Protein AF-A0A225W2D0-F1 (afdb_monomer_lite)

pLDDT: mean 87.36, std 12.8, range [36.62, 97.5]

Radius of gyration: 13.44 Å; chains: 1; bounding box: 44×28×28 Å

Sequence (106 aa):
MVGLSASALQAETLSAGDRIEYFSRAFVCGDKRGHRSAVVVCVDAADDLYPIRLDTEELLPQDNMMRKTTDKGGKPVDSTASKWRKLRTIDLVPGTFSAPSRSSIL

Foldseek 3Di:
DDDDDLVNADAAEDEAQWKKWFFAPVDDPPPPVRIDIWGFFWAQPVPQAARTATLQRGGAGQQTWMFTQADSVRHGDDPVNRDIDGNVSYHYDGDGDDDHRPPPPD

Structure (mmCIF, N/CA/C/O backbone):
data_AF-A0A225W2D0-F1
#
_entry.id   AF-A0A225W2D0-F1
#
loop_
_atom_site.group_PDB
_atom_site.id
_atom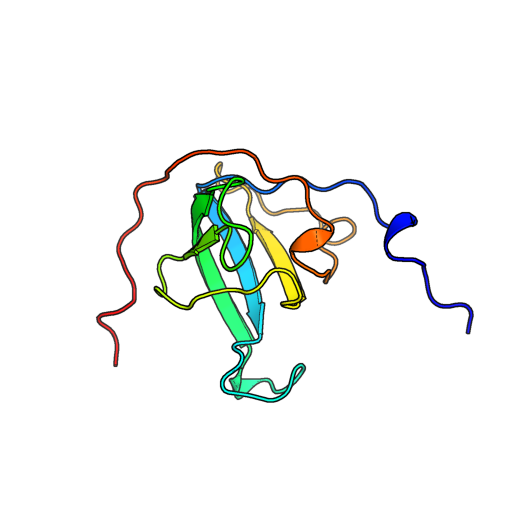_site.type_symbol
_atom_site.label_atom_id
_atom_site.label_alt_id
_atom_site.label_comp_id
_atom_site.label_asym_id
_atom_site.label_entity_id
_atom_site.label_seq_id
_atom_site.pdbx_PDB_ins_code
_atom_site.Cartn_x
_atom_site.Cartn_y
_atom_site.Cartn_z
_atom_site.occupancy
_atom_site.B_iso_or_equiv
_atom_site.auth_seq_id
_atom_site.auth_comp_id
_atom_site.auth_asym_id
_atom_site.auth_atom_id
_atom_site.pdbx_PDB_model_num
ATOM 1 N N . MET A 1 1 ? 27.319 -1.315 -9.679 1.00 44.59 1 MET A N 1
ATOM 2 C CA . MET A 1 1 ? 26.256 -0.619 -8.925 1.00 44.59 1 MET A CA 1
ATOM 3 C C . MET A 1 1 ? 25.633 -1.642 -7.988 1.00 44.59 1 MET A C 1
ATOM 5 O O . MET A 1 1 ? 24.971 -2.548 -8.471 1.00 44.59 1 MET A O 1
ATOM 9 N N . VAL A 1 2 ? 25.945 -1.599 -6.690 1.00 53.66 2 VAL A N 1
ATOM 10 C CA . VAL A 1 2 ? 25.350 -2.527 -5.712 1.00 53.66 2 VAL A CA 1
ATOM 11 C C . VAL A 1 2 ? 23.934 -2.029 -5.436 1.00 53.66 2 VAL A C 1
ATOM 13 O O . VAL A 1 2 ? 23.765 -0.925 -4.925 1.00 53.66 2 VAL A O 1
ATOM 16 N N . GLY A 1 3 ? 22.921 -2.786 -5.856 1.00 62.72 3 GLY A N 1
ATOM 17 C CA . GLY A 1 3 ? 21.530 -2.456 -5.557 1.00 62.72 3 GLY A CA 1
ATOM 18 C C . GLY A 1 3 ? 21.295 -2.517 -4.049 1.00 62.72 3 GLY A C 1
ATOM 19 O O . GLY A 1 3 ? 21.700 -3.480 -3.401 1.00 62.72 3 GLY A O 1
ATOM 20 N N . LEU A 1 4 ? 20.661 -1.489 -3.482 1.00 67.69 4 LEU A N 1
ATOM 21 C CA . LEU A 1 4 ? 20.184 -1.534 -2.101 1.00 67.69 4 LEU A CA 1
ATOM 22 C C . LEU A 1 4 ? 19.178 -2.683 -1.970 1.00 67.69 4 LEU A C 1
ATOM 24 O O . LEU A 1 4 ? 18.202 -2.743 -2.718 1.00 67.69 4 LEU A O 1
ATOM 28 N N . SER A 1 5 ? 19.417 -3.591 -1.023 1.00 72.56 5 SER A N 1
ATOM 29 C CA . SER A 1 5 ? 18.424 -4.603 -0.661 1.00 72.56 5 SER A CA 1
ATOM 30 C C . SER A 1 5 ? 17.163 -3.918 -0.136 1.00 72.56 5 SER A C 1
ATOM 32 O O . SER A 1 5 ? 17.251 -2.902 0.554 1.00 72.56 5 SER A O 1
ATOM 34 N N . ALA A 1 6 ? 15.990 -4.504 -0.385 1.00 65.88 6 ALA A N 1
ATOM 35 C CA . ALA A 1 6 ? 14.744 -4.036 0.222 1.00 65.88 6 ALA A CA 1
ATOM 36 C C . ALA A 1 6 ? 14.823 -4.017 1.762 1.00 65.88 6 ALA A C 1
ATOM 38 O O . ALA A 1 6 ? 14.242 -3.140 2.389 1.00 65.88 6 ALA A O 1
ATOM 39 N N . SER A 1 7 ? 15.602 -4.925 2.362 1.00 68.38 7 SER A N 1
ATOM 40 C CA . SER A 1 7 ? 15.865 -4.961 3.808 1.00 68.38 7 SER A CA 1
ATOM 41 C C . SER A 1 7 ? 16.789 -3.846 4.312 1.00 68.38 7 SER A C 1
ATOM 43 O O . SER A 1 7 ? 16.876 -3.632 5.514 1.00 68.38 7 SER A O 1
ATOM 45 N N . ALA A 1 8 ? 17.480 -3.135 3.417 1.00 75.06 8 ALA A N 1
ATOM 46 C CA . ALA A 1 8 ? 18.287 -1.965 3.760 1.00 75.06 8 ALA A CA 1
ATOM 47 C C . ALA A 1 8 ? 17.467 -0.660 3.742 1.00 75.06 8 ALA A C 1
ATOM 49 O O . ALA A 1 8 ? 18.004 0.412 4.029 1.00 75.06 8 ALA A O 1
ATOM 50 N N . LEU A 1 9 ? 16.180 -0.723 3.375 1.00 75.69 9 LEU A N 1
ATOM 51 C CA . LEU A 1 9 ? 15.261 0.401 3.519 1.00 75.69 9 LEU A CA 1
ATOM 52 C C . LEU A 1 9 ? 14.840 0.533 4.984 1.00 75.69 9 LEU A C 1
ATOM 54 O O . LEU A 1 9 ? 14.682 -0.462 5.687 1.00 75.69 9 LEU A O 1
ATOM 58 N N . GLN A 1 10 ? 14.628 1.770 5.432 1.00 82.19 10 GLN A N 1
ATOM 59 C CA . GLN A 1 10 ? 14.058 2.021 6.753 1.00 82.19 10 GLN A CA 1
ATOM 60 C C . GLN A 1 10 ? 12.686 1.345 6.867 1.00 82.19 10 GLN A C 1
ATOM 62 O O . GLN A 1 10 ? 11.938 1.271 5.883 1.00 82.19 10 GLN A O 1
ATOM 67 N N . ALA A 1 11 ? 12.372 0.837 8.059 1.00 85.00 11 ALA A N 1
ATOM 68 C CA . ALA A 1 11 ? 11.039 0.333 8.353 1.00 85.00 11 ALA A CA 1
ATOM 69 C C . ALA A 1 11 ? 10.020 1.459 8.142 1.00 85.00 11 ALA A C 1
ATOM 71 O O . ALA A 1 11 ? 10.272 2.615 8.483 1.00 85.00 11 ALA A O 1
ATOM 72 N N . GLU A 1 12 ? 8.893 1.120 7.534 1.00 89.94 12 GLU A N 1
ATOM 73 C CA . GLU A 1 12 ? 7.833 2.067 7.224 1.00 89.94 12 GLU A CA 1
ATOM 74 C C . GLU A 1 12 ? 6.500 1.416 7.542 1.00 89.94 12 GLU A C 1
ATOM 76 O O . GLU A 1 12 ? 6.320 0.221 7.314 1.00 89.94 12 GLU A O 1
ATOM 81 N N . THR A 1 13 ? 5.579 2.218 8.062 1.00 93.69 13 THR A N 1
ATOM 82 C CA . THR A 1 13 ? 4.255 1.768 8.470 1.00 93.69 13 THR A CA 1
ATOM 83 C C . THR A 1 13 ? 3.187 2.450 7.628 1.00 93.69 13 THR A C 1
ATOM 85 O O . THR A 1 13 ? 3.248 3.667 7.403 1.00 93.69 13 THR A O 1
ATOM 88 N N . LEU A 1 14 ? 2.185 1.677 7.211 1.00 95.25 14 LEU A N 1
ATOM 89 C CA . LEU A 1 14 ? 1.019 2.159 6.478 1.00 95.25 14 LEU A CA 1
ATOM 90 C C . LEU A 1 14 ? -0.252 1.942 7.295 1.00 95.25 14 LEU A C 1
ATOM 92 O O . LEU A 1 14 ? -0.496 0.867 7.838 1.00 95.25 14 LEU A O 1
ATOM 96 N N . SER A 1 15 ? -1.061 2.988 7.392 1.00 96.50 15 SER A N 1
ATOM 97 C CA . SER A 1 15 ? -2.326 3.015 8.119 1.00 96.50 15 SER A CA 1
ATOM 98 C C . SER A 1 15 ? -3.436 3.563 7.230 1.00 96.50 15 SER A C 1
ATOM 100 O O . SER A 1 15 ? -3.191 4.344 6.309 1.00 96.50 15 SER A O 1
ATOM 102 N N . ALA A 1 16 ? -4.682 3.220 7.551 1.00 97.25 16 ALA A N 1
ATOM 103 C CA . ALA A 1 16 ? -5.822 3.890 6.942 1.00 97.25 16 ALA A CA 1
ATOM 104 C C . ALA A 1 16 ? -5.765 5.413 7.204 1.00 97.25 16 ALA A C 1
ATOM 106 O O . ALA A 1 16 ? -5.409 5.863 8.298 1.00 97.25 16 ALA A O 1
ATOM 107 N N . GLY A 1 17 ? -6.091 6.194 6.177 1.00 96.56 17 GLY A N 1
ATOM 108 C CA . GLY A 1 17 ? -5.963 7.650 6.118 1.00 96.56 17 GLY A CA 1
ATOM 109 C C . GLY A 1 17 ? -4.660 8.139 5.486 1.00 96.56 17 GLY A C 1
ATOM 110 O O . GLY A 1 17 ? -4.607 9.286 5.045 1.00 96.56 17 GLY A O 1
ATOM 111 N N . ASP A 1 18 ? -3.629 7.295 5.386 1.00 96.81 18 ASP A N 1
ATOM 112 C CA . ASP A 1 18 ? -2.393 7.667 4.698 1.00 96.81 18 ASP A CA 1
ATOM 113 C C . ASP A 1 18 ? -2.640 7.892 3.199 1.00 96.81 18 ASP A C 1
ATOM 115 O O . ASP A 1 18 ? -3.431 7.193 2.555 1.00 96.81 18 ASP A O 1
ATOM 119 N N . ARG A 1 19 ? -1.918 8.858 2.624 1.00 96.62 19 ARG A N 1
ATOM 120 C CA . ARG A 1 19 ? -1.911 9.112 1.184 1.00 96.62 19 ARG A CA 1
ATOM 121 C C . ARG A 1 19 ? -0.705 8.442 0.547 1.00 96.62 19 ARG A C 1
ATOM 123 O O . ARG A 1 19 ? 0.426 8.601 1.012 1.00 96.62 19 ARG A O 1
ATOM 130 N N . ILE A 1 20 ? -0.952 7.735 -0.548 1.00 96.31 20 ILE A N 1
ATOM 131 C CA . ILE A 1 20 ? 0.078 7.047 -1.318 1.00 96.31 20 ILE A CA 1
ATOM 132 C C . ILE A 1 20 ? 0.072 7.501 -2.774 1.00 96.31 20 ILE A C 1
ATOM 134 O O . ILE A 1 20 ? -0.932 7.987 -3.306 1.00 96.31 20 ILE A O 1
ATOM 138 N N . GLU A 1 21 ? 1.205 7.299 -3.426 1.00 95.56 21 GLU A N 1
ATOM 139 C CA . GLU A 1 21 ? 1.302 7.205 -4.877 1.00 95.56 21 GLU A CA 1
ATOM 140 C C . GLU A 1 21 ? 1.656 5.775 -5.269 1.00 95.56 21 GLU A C 1
ATOM 142 O O . GLU A 1 21 ? 2.416 5.107 -4.566 1.00 95.56 21 GLU A O 1
ATOM 147 N N . TYR A 1 22 ? 1.110 5.305 -6.386 1.00 94.69 22 TYR A N 1
ATOM 148 C CA . TYR A 1 22 ? 1.333 3.955 -6.900 1.00 94.69 22 TYR A CA 1
ATOM 149 C C . TYR A 1 22 ? 1.253 3.930 -8.428 1.00 94.69 22 TYR A C 1
ATOM 151 O O . TYR A 1 22 ? 0.760 4.868 -9.057 1.00 94.69 22 TYR A O 1
ATOM 159 N N . PHE A 1 23 ? 1.730 2.842 -9.030 1.00 91.44 23 PHE A N 1
ATOM 160 C CA . PHE A 1 23 ? 1.500 2.562 -10.447 1.00 91.44 23 PHE A CA 1
ATOM 161 C C . PHE A 1 23 ? 0.363 1.548 -10.612 1.00 91.44 23 PHE A C 1
ATOM 163 O O . PHE A 1 23 ? 0.431 0.438 -10.083 1.00 91.44 23 PHE A O 1
ATOM 170 N N . SER A 1 24 ? -0.678 1.936 -11.348 1.00 90.88 24 SER A N 1
ATOM 171 C CA . SER A 1 24 ? -1.787 1.065 -11.733 1.00 90.88 24 SER A CA 1
ATOM 172 C C . SER A 1 24 ? -1.293 -0.074 -12.621 1.00 90.88 24 SER A C 1
ATOM 174 O O . SER A 1 24 ? -0.501 0.138 -13.542 1.00 90.88 24 SER A O 1
ATOM 176 N N . ARG A 1 25 ? -1.812 -1.284 -12.387 1.00 88.94 25 ARG A N 1
ATOM 177 C CA . ARG A 1 25 ? -1.458 -2.482 -13.168 1.00 88.94 25 ARG A CA 1
ATOM 178 C C . ARG A 1 25 ? -2.046 -2.498 -14.577 1.00 88.94 25 ARG A C 1
ATOM 180 O O . ARG A 1 25 ? -1.675 -3.359 -15.366 1.00 88.94 25 ARG A O 1
ATOM 187 N N . ALA A 1 26 ? -2.924 -1.550 -14.906 1.00 89.00 26 ALA A N 1
ATOM 188 C CA . ALA A 1 26 ? -3.392 -1.349 -16.275 1.00 89.00 26 ALA A CA 1
ATOM 189 C C . ALA A 1 26 ? -2.262 -0.913 -17.233 1.00 89.00 26 ALA A C 1
ATOM 191 O O . ALA A 1 26 ? -2.420 -0.996 -18.449 1.00 89.00 26 ALA A O 1
ATOM 192 N N . PHE A 1 27 ? -1.124 -0.458 -16.694 1.00 89.69 27 PHE A N 1
ATOM 193 C CA . PHE A 1 27 ? 0.045 -0.021 -17.451 1.00 89.69 27 PHE A CA 1
ATOM 194 C C . PHE A 1 27 ? 1.311 -0.745 -16.982 1.00 89.69 27 PHE A C 1
ATOM 196 O O . PHE A 1 27 ? 1.369 -1.317 -15.893 1.00 89.69 27 PHE A O 1
ATOM 203 N N . VAL A 1 28 ? 2.360 -0.688 -17.804 1.00 83.50 28 VAL A N 1
ATOM 204 C CA . VAL A 1 28 ? 3.694 -1.155 -17.408 1.00 83.50 28 VAL A CA 1
ATOM 205 C C . VAL A 1 28 ? 4.235 -0.255 -16.291 1.00 83.50 28 VAL A C 1
ATOM 207 O O . VAL A 1 28 ? 4.112 0.969 -16.353 1.00 83.50 28 VAL A O 1
ATOM 210 N N . CYS A 1 29 ? 4.853 -0.849 -15.267 1.00 74.31 29 CYS A N 1
ATOM 211 C CA . CYS A 1 29 ? 5.441 -0.104 -14.152 1.00 74.31 29 CYS A CA 1
ATOM 212 C C . CYS A 1 29 ? 6.449 0.946 -14.659 1.00 74.31 29 CYS A C 1
ATOM 214 O O . CYS A 1 29 ? 7.390 0.608 -15.374 1.00 74.31 29 CYS A O 1
ATOM 216 N N . GLY A 1 30 ? 6.262 2.211 -14.265 1.00 76.69 30 GLY A N 1
ATOM 217 C CA . GLY A 1 30 ? 7.066 3.349 -14.727 1.00 76.69 30 GLY A CA 1
ATOM 218 C C . GLY A 1 30 ? 6.441 4.156 -15.872 1.00 76.69 30 GLY A C 1
ATOM 219 O O . GLY A 1 30 ? 6.890 5.275 -16.126 1.00 76.69 30 GLY A O 1
ATOM 220 N N . ASP A 1 31 ? 5.381 3.659 -16.519 1.00 87.81 31 ASP A N 1
ATOM 221 C CA . ASP A 1 31 ? 4.583 4.470 -17.442 1.00 87.81 31 ASP A CA 1
ATOM 222 C C . ASP A 1 31 ? 3.844 5.565 -16.658 1.00 87.81 31 ASP A C 1
ATOM 224 O O . ASP A 1 31 ? 3.085 5.299 -15.721 1.00 87.81 31 ASP A O 1
ATOM 228 N N . LYS A 1 32 ? 4.049 6.822 -17.063 1.00 88.56 32 LYS A N 1
ATOM 229 C CA . LYS A 1 32 ? 3.421 7.996 -16.444 1.00 88.56 32 LYS A CA 1
ATOM 230 C C . LYS A 1 32 ? 1.894 7.928 -16.480 1.00 88.56 32 LYS A C 1
ATOM 232 O O . LYS A 1 32 ? 1.259 8.464 -15.579 1.00 88.56 32 LYS A O 1
ATOM 237 N N . ARG A 1 33 ? 1.302 7.250 -17.471 1.00 89.62 33 ARG A N 1
ATOM 238 C CA . ARG A 1 33 ? -0.156 7.052 -17.580 1.00 89.62 33 ARG A CA 1
ATOM 239 C C . ARG A 1 33 ? -0.717 6.189 -16.449 1.00 89.62 33 ARG A C 1
ATOM 241 O O . ARG A 1 33 ? -1.886 6.327 -16.101 1.00 89.62 33 ARG A O 1
ATOM 248 N N . GLY A 1 34 ? 0.116 5.316 -15.881 1.00 90.19 34 GLY A N 1
ATOM 249 C CA . GLY A 1 34 ? -0.239 4.457 -14.759 1.00 90.19 34 GLY A CA 1
ATOM 250 C C . GLY A 1 34 ? -0.024 5.091 -13.392 1.00 90.19 34 GLY A C 1
ATOM 251 O O . GLY A 1 34 ? -0.430 4.492 -12.405 1.00 90.19 34 GLY A O 1
ATOM 252 N N . HIS A 1 35 ? 0.598 6.267 -13.293 1.00 92.56 35 HIS A N 1
ATOM 253 C CA . HIS A 1 35 ? 0.845 6.908 -12.004 1.00 92.56 35 HIS A CA 1
ATOM 254 C C . HIS A 1 35 ? -0.468 7.419 -11.392 1.00 92.56 35 HIS A C 1
ATOM 256 O O . HIS A 1 35 ? -1.177 8.228 -11.993 1.00 92.56 35 HIS A O 1
ATOM 262 N N . ARG A 1 36 ? -0.777 6.983 -10.170 1.00 94.00 36 ARG A N 1
ATOM 263 C CA . ARG A 1 36 ? -1.982 7.352 -9.418 1.00 94.00 36 ARG A CA 1
ATOM 264 C C . ARG A 1 36 ? -1.619 7.842 -8.019 1.00 94.00 36 ARG A C 1
ATOM 266 O O . ARG A 1 36 ? -0.589 7.464 -7.471 1.00 94.00 36 ARG A O 1
ATOM 273 N N . SER A 1 37 ? -2.503 8.646 -7.429 1.00 95.06 37 SER A N 1
ATOM 274 C CA . SER A 1 37 ? -2.467 9.023 -6.012 1.00 95.06 37 SER A CA 1
ATOM 275 C C . SER A 1 37 ? -3.806 8.691 -5.369 1.00 95.06 37 SER A C 1
ATOM 277 O O . SER A 1 37 ? -4.848 9.061 -5.911 1.00 95.06 37 SER A O 1
ATOM 279 N N . ALA A 1 38 ? -3.767 8.035 -4.214 1.00 96.19 38 ALA A N 1
ATOM 280 C CA . ALA A 1 38 ? -4.949 7.564 -3.503 1.00 96.19 38 ALA A CA 1
ATOM 281 C C . ALA A 1 38 ? -4.801 7.709 -1.989 1.00 96.19 38 ALA A C 1
ATOM 283 O O . ALA A 1 38 ? -3.693 7.848 -1.464 1.00 96.19 38 ALA A O 1
ATOM 284 N N . VAL A 1 39 ? -5.936 7.666 -1.301 1.00 96.88 39 VAL A N 1
ATOM 285 C CA . VAL A 1 39 ? -6.027 7.537 0.155 1.00 96.88 39 VAL A CA 1
ATOM 286 C C . VAL A 1 39 ? -6.288 6.076 0.492 1.00 96.88 39 VAL A C 1
ATOM 288 O O . VAL A 1 39 ? -7.153 5.441 -0.111 1.00 96.88 39 VAL A O 1
ATOM 291 N N . VAL A 1 40 ? -5.563 5.544 1.473 1.00 97.12 40 VAL A N 1
ATOM 292 C CA . VAL A 1 40 ? -5.841 4.217 2.025 1.00 97.12 40 VAL A CA 1
ATOM 293 C C . VAL A 1 40 ? -7.097 4.300 2.889 1.00 97.12 40 VAL A C 1
ATOM 295 O O . VAL A 1 40 ? -7.108 4.952 3.927 1.00 97.12 40 VAL A O 1
ATOM 298 N N . VAL A 1 41 ? -8.172 3.649 2.461 1.00 97.50 41 VAL A N 1
ATOM 299 C CA . VAL A 1 41 ? -9.478 3.636 3.141 1.00 97.50 41 VAL A CA 1
ATOM 300 C C . VAL A 1 41 ? -9.559 2.489 4.143 1.00 97.50 41 VAL A C 1
ATOM 302 O O . VAL A 1 41 ? -10.187 2.619 5.189 1.00 97.50 41 VAL A O 1
ATOM 305 N N . CYS A 1 42 ? -8.913 1.361 3.856 1.00 96.88 42 CYS A N 1
ATOM 306 C CA . CYS A 1 42 ? -8.893 0.200 4.738 1.00 96.88 42 CYS A CA 1
ATOM 307 C C . CYS A 1 42 ? -7.535 -0.483 4.659 1.00 96.88 42 CYS A C 1
ATOM 309 O O . CYS A 1 42 ? -6.965 -0.586 3.574 1.00 96.88 42 CYS A O 1
ATOM 311 N N . VAL A 1 43 ? -7.062 -0.976 5.795 1.00 97.44 43 VAL A N 1
ATOM 312 C CA . VAL A 1 43 ? -5.946 -1.912 5.887 1.00 97.44 43 VAL A CA 1
ATOM 313 C C . VAL A 1 43 ? -6.485 -3.174 6.541 1.00 97.44 43 VAL A C 1
ATOM 315 O O . VAL A 1 43 ? -6.928 -3.133 7.690 1.00 97.44 43 VAL A O 1
ATOM 318 N N . ASP A 1 44 ? -6.454 -4.270 5.796 1.00 95.75 44 ASP A N 1
ATOM 319 C CA . ASP A 1 44 ? -6.796 -5.607 6.260 1.00 95.75 44 ASP A CA 1
ATOM 320 C C . ASP A 1 44 ? -5.569 -6.505 6.099 1.00 95.75 44 ASP A C 1
ATOM 322 O O . ASP A 1 44 ? -5.296 -7.044 5.032 1.00 95.75 44 ASP A O 1
ATOM 326 N N . ALA A 1 45 ? -4.790 -6.635 7.172 1.00 89.12 45 ALA A N 1
ATOM 327 C CA . ALA A 1 45 ? -3.567 -7.430 7.151 1.00 89.12 45 ALA A CA 1
ATOM 328 C C . ALA A 1 45 ? -3.823 -8.946 7.038 1.00 89.12 45 ALA A C 1
ATOM 330 O O . ALA A 1 45 ? -2.860 -9.692 6.888 1.00 89.12 45 ALA A O 1
ATOM 331 N N . ALA A 1 46 ? -5.081 -9.401 7.133 1.00 91.94 46 ALA A N 1
ATOM 332 C CA . ALA A 1 46 ? -5.446 -10.800 6.927 1.00 91.94 46 ALA A CA 1
ATOM 333 C C . ALA A 1 46 ? -5.714 -11.139 5.447 1.00 91.94 46 ALA A C 1
ATOM 335 O O . ALA A 1 46 ? -5.773 -12.319 5.105 1.00 91.94 46 ALA A O 1
ATOM 336 N N . ASP A 1 47 ? -5.876 -10.138 4.573 1.00 93.44 47 ASP A N 1
ATOM 337 C CA . ASP A 1 47 ? -6.014 -10.353 3.131 1.00 93.44 47 ASP A CA 1
ATOM 338 C C . ASP A 1 47 ? -4.628 -10.469 2.473 1.00 93.44 47 ASP A C 1
ATOM 340 O O . ASP A 1 47 ? -3.926 -9.484 2.235 1.00 93.44 47 ASP A O 1
ATOM 344 N N . ASP A 1 48 ? -4.232 -11.699 2.148 1.00 90.56 48 ASP A N 1
ATOM 345 C CA . ASP A 1 48 ? -2.934 -11.993 1.533 1.00 90.56 48 ASP A CA 1
ATOM 346 C C . ASP A 1 48 ? -2.795 -11.466 0.093 1.00 90.56 48 ASP A C 1
ATOM 348 O O . ASP A 1 48 ? -1.678 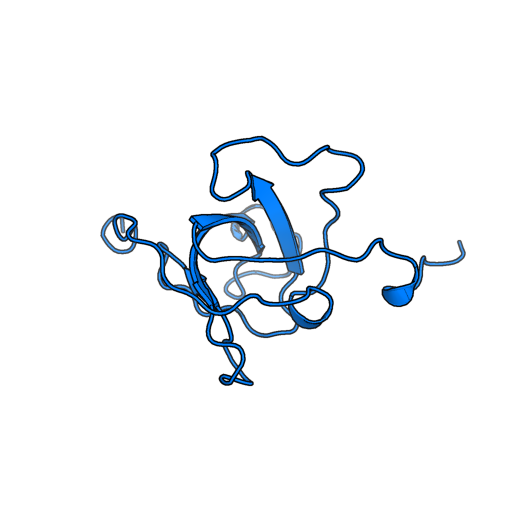-11.320 -0.416 1.00 90.56 48 ASP A O 1
ATOM 352 N N . LEU A 1 49 ? -3.909 -11.183 -0.589 1.00 93.06 49 LEU A N 1
ATOM 353 C CA . LEU A 1 49 ? -3.911 -10.741 -1.982 1.00 93.06 49 LEU A CA 1
ATOM 354 C C . LEU A 1 49 ? -3.966 -9.219 -2.081 1.00 93.06 49 LEU A C 1
ATOM 356 O O . LEU A 1 49 ? -3.169 -8.630 -2.816 1.00 93.06 49 LEU A O 1
ATOM 360 N N . TYR A 1 50 ? -4.882 -8.593 -1.345 1.00 95.69 50 TYR A N 1
ATOM 361 C CA . TYR A 1 50 ? -5.192 -7.167 -1.430 1.00 95.69 50 TYR A CA 1
ATOM 362 C C . TYR A 1 50 ? -5.330 -6.545 -0.035 1.00 95.69 50 TYR A C 1
ATOM 364 O O . TYR A 1 50 ? -6.408 -6.088 0.346 1.00 95.69 50 TYR A O 1
ATOM 372 N N . PRO A 1 51 ? -4.225 -6.441 0.725 1.00 95.94 51 PRO A N 1
ATOM 373 C CA . PRO A 1 51 ? -4.281 -6.069 2.137 1.00 95.94 51 PRO A CA 1
ATOM 374 C C . PRO A 1 51 ? -4.645 -4.598 2.390 1.00 95.94 51 PRO A C 1
ATOM 376 O O . PRO A 1 51 ? -4.743 -4.160 3.538 1.00 95.94 51 PRO A O 1
ATOM 379 N N . ILE A 1 52 ? -4.817 -3.797 1.333 1.00 96.94 52 ILE A N 1
ATOM 380 C CA . ILE A 1 52 ? -5.255 -2.405 1.422 1.00 96.94 52 ILE A CA 1
ATOM 381 C C . ILE A 1 52 ? -6.374 -2.119 0.421 1.00 96.94 52 ILE A C 1
ATOM 383 O O . ILE A 1 52 ? -6.350 -2.586 -0.717 1.00 96.94 52 ILE A O 1
ATOM 387 N N . ARG A 1 53 ? -7.326 -1.277 0.829 1.00 96.56 53 ARG A N 1
ATOM 388 C CA . ARG A 1 53 ? -8.378 -0.729 -0.040 1.00 96.56 53 ARG A CA 1
ATOM 389 C C . ARG A 1 53 ? -8.172 0.767 -0.195 1.00 96.56 53 ARG A C 1
ATOM 391 O O . ARG A 1 53 ? -7.894 1.457 0.787 1.00 96.56 53 ARG A O 1
ATOM 398 N N . LEU A 1 54 ? -8.328 1.260 -1.415 1.00 96.38 54 LEU A N 1
ATOM 399 C CA . LEU A 1 54 ? -8.107 2.659 -1.770 1.00 96.38 54 LEU A CA 1
ATOM 400 C C . LEU A 1 54 ? -9.420 3.390 -2.049 1.00 96.38 54 LEU A C 1
ATOM 402 O O . LEU A 1 54 ? -10.416 2.769 -2.414 1.00 96.38 54 LEU A O 1
ATOM 406 N N . ASP A 1 55 ? -9.397 4.719 -1.955 1.00 95.38 55 ASP A N 1
ATOM 407 C CA . ASP A 1 55 ? -10.512 5.579 -2.378 1.00 95.38 55 ASP A CA 1
ATOM 408 C C . ASP A 1 55 ? -10.780 5.507 -3.891 1.00 95.38 55 ASP A C 1
ATOM 410 O O . ASP A 1 55 ? -11.882 5.813 -4.339 1.00 95.38 55 ASP A O 1
ATOM 414 N N . THR A 1 56 ? -9.794 5.071 -4.676 1.00 93.69 56 THR A N 1
ATOM 415 C CA . THR A 1 56 ? -9.919 4.781 -6.112 1.00 93.69 56 THR A CA 1
ATOM 416 C C . THR A 1 56 ? -10.561 3.429 -6.417 1.00 93.69 56 THR A C 1
ATOM 418 O O . THR A 1 56 ? -10.831 3.160 -7.582 1.00 93.69 56 THR A O 1
ATOM 421 N N . GLU A 1 57 ? -10.769 2.575 -5.409 1.00 93.75 57 GLU A N 1
ATOM 422 C CA . GLU A 1 57 ? -11.253 1.188 -5.538 1.00 93.75 57 GLU A CA 1
ATOM 423 C C . GLU A 1 57 ? -10.344 0.248 -6.356 1.00 93.75 57 GLU A C 1
ATOM 425 O O . GLU A 1 57 ? -10.644 -0.937 -6.498 1.00 93.75 57 GLU A O 1
ATOM 430 N N . GLU A 1 58 ? -9.191 0.725 -6.838 1.00 93.69 58 GLU A N 1
ATOM 431 C CA . GLU A 1 58 ? -8.190 -0.138 -7.460 1.00 93.69 58 GLU A CA 1
ATOM 432 C C . GLU A 1 58 ? -7.607 -1.113 -6.429 1.00 93.69 58 GLU A C 1
ATOM 434 O O . GLU A 1 58 ? -7.166 -0.724 -5.344 1.00 93.69 58 GLU A O 1
ATOM 439 N N . LEU A 1 59 ? -7.565 -2.393 -6.798 1.00 93.94 59 LEU A N 1
ATOM 440 C CA . LEU A 1 59 ? -6.959 -3.443 -5.988 1.00 93.94 59 LEU A CA 1
ATOM 441 C C . LEU A 1 59 ? -5.435 -3.422 -6.155 1.00 93.94 59 LEU A C 1
ATOM 443 O O . LEU A 1 59 ? -4.921 -3.547 -7.271 1.00 93.94 59 LEU A O 1
ATOM 447 N N . LEU A 1 60 ? -4.709 -3.289 -5.042 1.00 94.25 60 LEU A N 1
ATOM 448 C CA . LEU A 1 60 ? -3.245 -3.279 -5.019 1.00 94.25 60 LEU A CA 1
ATOM 449 C C . LEU A 1 60 ? -2.702 -4.593 -4.448 1.00 94.25 60 LEU A C 1
ATOM 451 O O . LEU A 1 60 ? -2.750 -4.795 -3.235 1.00 94.25 60 LEU A O 1
ATOM 455 N N . PRO A 1 61 ? -2.144 -5.467 -5.302 1.00 94.25 61 PRO A N 1
ATOM 456 C CA . PRO A 1 61 ? -1.358 -6.605 -4.859 1.00 94.25 61 PRO A CA 1
ATOM 457 C C . PRO A 1 61 ? -0.176 -6.230 -3.969 1.00 94.25 61 PRO A C 1
ATOM 459 O O . PRO A 1 61 ? 0.411 -5.152 -4.075 1.00 94.25 61 PRO A O 1
ATOM 462 N N . GLN A 1 62 ? 0.267 -7.196 -3.175 1.00 93.81 62 GLN A N 1
ATOM 463 C CA . GLN A 1 62 ? 1.442 -7.095 -2.312 1.00 93.81 62 GLN A CA 1
ATOM 464 C C . GLN A 1 62 ? 2.757 -6.712 -3.026 1.00 93.81 62 GLN A C 1
ATOM 466 O O . GLN A 1 62 ? 3.664 -6.144 -2.410 1.00 93.81 62 GLN A O 1
ATOM 471 N N . ASP A 1 63 ? 2.912 -7.021 -4.313 1.00 92.44 63 ASP A N 1
ATOM 472 C CA . ASP A 1 63 ? 4.114 -6.691 -5.081 1.00 92.44 63 ASP A CA 1
ATOM 473 C C . ASP A 1 63 ? 4.036 -5.349 -5.825 1.00 92.44 63 ASP A C 1
ATOM 475 O O . ASP A 1 63 ? 5.046 -4.942 -6.415 1.00 92.44 63 ASP A O 1
ATOM 479 N N . ASN A 1 64 ? 2.906 -4.633 -5.742 1.00 93.44 64 ASN A N 1
ATOM 480 C CA . ASN A 1 64 ? 2.761 -3.303 -6.324 1.00 93.44 64 ASN A CA 1
ATOM 481 C C . ASN A 1 64 ? 3.766 -2.319 -5.726 1.00 93.44 64 ASN A C 1
ATOM 483 O O . ASN A 1 64 ? 4.021 -2.297 -4.519 1.00 93.44 64 ASN A O 1
ATOM 487 N N . MET A 1 65 ? 4.304 -1.468 -6.599 1.00 92.12 65 MET A N 1
ATOM 488 C CA . MET A 1 65 ? 5.213 -0.396 -6.224 1.00 92.12 65 MET A CA 1
ATOM 489 C C . MET A 1 65 ? 4.416 0.834 -5.790 1.00 92.12 65 MET A C 1
ATOM 491 O O . MET A 1 65 ? 3.575 1.332 -6.542 1.00 92.12 65 MET A O 1
ATOM 495 N N . MET A 1 66 ? 4.714 1.335 -4.596 1.00 93.81 66 MET A N 1
ATOM 496 C CA . MET A 1 66 ? 4.080 2.519 -4.027 1.00 93.81 66 MET A CA 1
ATOM 497 C C . MET A 1 66 ? 5.070 3.349 -3.207 1.00 93.81 66 MET A C 1
ATOM 499 O O . MET A 1 66 ? 6.155 2.880 -2.861 1.00 93.81 66 MET A O 1
ATOM 503 N N . ARG A 1 67 ? 4.690 4.582 -2.879 1.00 93.94 67 ARG A N 1
ATOM 504 C CA . ARG A 1 67 ? 5.348 5.408 -1.858 1.00 93.94 67 ARG A CA 1
ATOM 505 C C . ARG A 1 67 ? 4.309 6.155 -1.034 1.00 93.94 67 ARG A C 1
ATOM 507 O O . ARG A 1 67 ? 3.307 6.615 -1.582 1.00 93.94 67 ARG A O 1
ATOM 514 N N . LYS A 1 68 ? 4.539 6.288 0.269 1.00 94.81 68 LYS A N 1
ATOM 515 C CA . LYS A 1 68 ? 3.696 7.111 1.139 1.00 94.81 68 LYS A CA 1
ATOM 516 C C . LYS A 1 68 ? 4.095 8.573 0.984 1.00 94.81 68 LYS A C 1
ATOM 518 O O . LYS A 1 68 ? 5.272 8.907 1.096 1.00 94.81 68 LYS A O 1
ATOM 523 N N . THR A 1 69 ? 3.137 9.446 0.702 1.00 94.56 69 THR A N 1
ATOM 524 C CA . THR A 1 69 ? 3.385 10.879 0.468 1.00 94.56 69 THR A CA 1
ATOM 525 C C . THR A 1 69 ? 2.900 11.745 1.618 1.00 94.56 69 THR A C 1
ATOM 527 O O . THR A 1 69 ? 3.503 12.774 1.924 1.00 94.56 69 THR A O 1
ATOM 530 N N . THR A 1 70 ? 1.830 11.332 2.290 1.00 94.50 70 THR A N 1
ATOM 531 C CA . THR A 1 70 ? 1.243 12.064 3.414 1.00 94.50 70 THR A CA 1
ATOM 532 C C . THR A 1 70 ? 0.766 11.066 4.455 1.00 94.50 70 THR A C 1
ATOM 534 O O . THR A 1 70 ? 0.231 10.014 4.104 1.00 94.50 70 THR A O 1
ATOM 537 N N . ASP A 1 71 ? 0.974 11.369 5.731 1.00 92.88 71 ASP A N 1
ATOM 538 C CA . ASP A 1 71 ? 0.387 10.573 6.801 1.00 92.88 71 ASP A CA 1
ATOM 539 C C . ASP A 1 71 ? -1.113 10.866 6.986 1.00 92.88 71 ASP A C 1
ATOM 541 O O . ASP A 1 71 ? -1.650 11.849 6.470 1.00 92.88 71 ASP A O 1
ATOM 545 N N . LYS A 1 72 ? -1.795 10.017 7.758 1.00 90.06 72 LYS A N 1
ATOM 546 C CA . LYS A 1 72 ? -3.207 10.190 8.136 1.00 90.06 72 LYS A CA 1
ATOM 547 C C . LYS A 1 72 ? -3.539 11.526 8.819 1.00 90.06 72 LYS A C 1
ATOM 549 O O . LYS A 1 72 ? -4.708 11.888 8.893 1.00 90.06 72 LYS A O 1
ATOM 554 N N . GLY A 1 73 ? -2.541 12.238 9.353 1.00 89.12 73 GLY A N 1
ATOM 555 C CA . GLY A 1 73 ? -2.685 13.563 9.960 1.00 89.12 73 GLY A CA 1
ATOM 556 C C . GLY A 1 73 ? -2.530 14.714 8.962 1.00 89.12 73 GLY A C 1
ATOM 557 O O . GLY A 1 73 ? -2.618 15.875 9.357 1.00 89.12 73 GLY A O 1
ATOM 558 N N . GLY A 1 74 ? -2.290 14.417 7.683 1.00 88.38 74 GLY A N 1
ATOM 559 C CA . GLY A 1 74 ? -2.064 15.419 6.646 1.00 88.38 74 GLY A CA 1
ATOM 560 C C . GLY A 1 74 ? -0.629 15.948 6.602 1.00 88.38 74 GLY A C 1
ATOM 561 O O . GLY A 1 74 ? -0.350 16.879 5.844 1.00 88.38 74 GLY A O 1
ATOM 562 N N . LYS A 1 75 ? 0.301 15.378 7.378 1.00 91.81 75 LYS A N 1
ATOM 563 C CA . LYS A 1 75 ? 1.700 15.801 7.366 1.00 91.81 75 LYS A CA 1
ATOM 564 C C . LYS A 1 75 ? 2.432 15.136 6.194 1.00 91.81 75 LYS A C 1
ATOM 566 O O . LYS A 1 75 ? 2.366 13.911 6.046 1.00 91.81 75 LYS A O 1
ATOM 571 N N . PRO A 1 76 ? 3.157 15.904 5.362 1.00 90.75 76 PRO A N 1
ATOM 572 C CA . PRO A 1 76 ? 4.001 15.333 4.322 1.00 90.75 76 PRO A CA 1
ATOM 573 C C . PRO A 1 76 ? 5.052 14.394 4.920 1.00 90.75 76 PRO A C 1
ATOM 575 O O . PRO A 1 76 ? 5.691 14.724 5.923 1.00 90.75 76 PRO A O 1
ATOM 578 N N . VAL A 1 77 ? 5.245 13.236 4.290 1.00 87.62 77 VAL A N 1
ATOM 579 C CA . VAL A 1 77 ? 6.361 12.345 4.622 1.00 87.62 77 VAL A CA 1
ATOM 580 C C . VAL A 1 77 ? 7.642 12.956 4.066 1.00 87.62 77 VAL A C 1
ATOM 582 O O . VAL A 1 77 ? 7.660 13.444 2.935 1.00 87.62 77 VAL A O 1
ATOM 585 N N . ASP A 1 78 ? 8.716 12.941 4.859 1.00 82.31 78 ASP A N 1
ATOM 586 C CA . ASP A 1 78 ? 9.999 13.474 4.412 1.00 82.31 78 ASP A CA 1
ATOM 587 C C . ASP A 1 78 ? 10.485 12.756 3.143 1.00 82.31 78 ASP A C 1
ATOM 589 O O . ASP A 1 78 ? 10.423 11.531 3.027 1.00 82.31 78 ASP A O 1
ATOM 593 N N . SER A 1 79 ? 10.997 13.529 2.189 1.00 72.00 79 SER A N 1
ATOM 594 C CA . SER A 1 79 ? 11.440 13.049 0.877 1.00 72.00 79 SER A CA 1
ATOM 595 C C . SER A 1 79 ? 12.552 11.996 0.952 1.00 72.00 79 SER A C 1
ATOM 597 O O . SER A 1 79 ? 12.657 11.153 0.061 1.00 72.00 79 SER A O 1
ATOM 599 N N . THR A 1 80 ? 13.358 11.999 2.021 1.00 74.50 80 THR A N 1
ATOM 600 C CA . THR A 1 80 ? 14.405 10.987 2.224 1.00 74.50 80 THR A CA 1
ATOM 601 C C . THR A 1 80 ? 13.852 9.646 2.718 1.00 74.50 80 THR A C 1
ATOM 603 O O . THR A 1 80 ? 14.462 8.604 2.455 1.00 74.50 80 THR A O 1
ATOM 606 N N . ALA A 1 81 ? 12.677 9.661 3.357 1.00 73.19 81 ALA A N 1
ATOM 607 C CA . ALA A 1 81 ? 11.950 8.490 3.844 1.00 73.19 81 ALA A CA 1
ATOM 608 C C . ALA A 1 81 ? 10.897 7.983 2.840 1.00 73.19 81 ALA A C 1
ATOM 610 O O . ALA A 1 81 ? 10.669 6.780 2.753 1.00 73.19 81 ALA A O 1
ATOM 611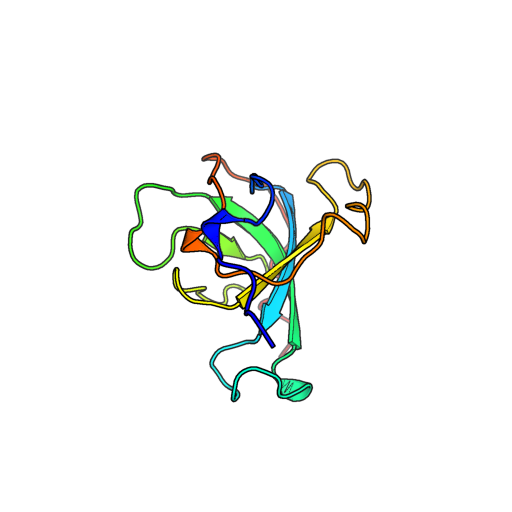 N N . SER A 1 82 ? 10.308 8.875 2.032 1.00 80.62 82 SER A N 1
ATOM 612 C CA . SER A 1 82 ? 9.307 8.568 0.996 1.00 80.62 82 SER A CA 1
ATOM 613 C C . SER A 1 82 ? 9.942 7.914 -0.241 1.00 80.62 82 SER A C 1
ATOM 615 O O . SER A 1 82 ? 10.041 8.492 -1.330 1.00 80.62 82 SER A O 1
ATOM 617 N N . LYS A 1 83 ? 10.423 6.682 -0.070 1.00 87.56 83 LYS A N 1
ATOM 618 C CA . LYS A 1 83 ? 11.020 5.880 -1.142 1.00 87.56 83 LYS A CA 1
ATOM 619 C C . LYS A 1 83 ? 9.980 4.964 -1.774 1.00 87.56 83 LYS A C 1
ATOM 621 O O . LYS A 1 83 ? 9.127 4.400 -1.099 1.00 87.56 83 LYS A O 1
ATOM 626 N N . TRP A 1 84 ? 10.092 4.780 -3.087 1.00 90.75 84 TRP A N 1
ATOM 627 C CA . TRP A 1 84 ? 9.315 3.768 -3.797 1.00 90.75 84 TRP A CA 1
ATOM 628 C C . TRP A 1 84 ? 9.724 2.372 -3.329 1.00 90.75 84 TRP A C 1
ATOM 630 O O . TRP A 1 84 ? 10.907 2.025 -3.358 1.00 90.75 84 TRP A O 1
ATOM 640 N N . ARG A 1 85 ? 8.744 1.575 -2.906 1.00 90.94 85 ARG A N 1
ATOM 641 C CA . ARG A 1 85 ? 8.941 0.204 -2.431 1.00 90.94 85 ARG A CA 1
ATOM 642 C C . ARG A 1 85 ? 7.710 -0.657 -2.695 1.00 90.94 85 ARG A C 1
ATOM 644 O O . ARG A 1 85 ? 6.629 -0.152 -2.991 1.00 90.94 85 ARG A O 1
ATOM 651 N N . LYS A 1 86 ? 7.883 -1.976 -2.606 1.00 91.94 86 LYS A N 1
ATOM 652 C CA . LYS A 1 86 ? 6.764 -2.918 -2.737 1.00 91.94 86 LYS A CA 1
ATOM 653 C C . LYS A 1 86 ? 5.904 -2.889 -1.480 1.00 91.94 86 LYS A C 1
ATOM 655 O O . LYS A 1 86 ? 6.465 -2.858 -0.384 1.00 91.94 86 LYS A O 1
ATOM 660 N N . LEU A 1 87 ? 4.587 -2.995 -1.633 1.00 93.62 87 LEU A N 1
ATOM 661 C CA . LEU A 1 87 ? 3.638 -2.996 -0.515 1.00 93.62 87 LEU A CA 1
ATOM 662 C C . LEU A 1 87 ? 3.997 -4.027 0.573 1.00 93.62 87 LEU A C 1
ATOM 664 O O . LEU A 1 87 ? 4.048 -3.682 1.745 1.00 93.62 87 LEU A O 1
ATOM 668 N N . ARG A 1 88 ? 4.396 -5.245 0.189 1.00 92.81 88 ARG A N 1
ATOM 669 C CA . ARG A 1 88 ? 4.835 -6.325 1.103 1.00 92.81 88 ARG A CA 1
ATOM 670 C C . ARG A 1 88 ? 6.052 -6.023 1.985 1.00 92.81 88 ARG A C 1
ATOM 672 O O . ARG A 1 88 ? 6.468 -6.876 2.756 1.00 92.81 88 ARG A O 1
ATOM 679 N N . THR A 1 89 ? 6.713 -4.885 1.782 1.00 91.62 89 THR A N 1
ATOM 680 C CA . THR A 1 89 ? 7.893 -4.466 2.563 1.00 91.62 89 THR A CA 1
ATOM 681 C C . THR A 1 89 ? 7.560 -3.409 3.612 1.00 91.62 89 THR A C 1
ATOM 683 O O . THR A 1 89 ? 8.481 -2.830 4.190 1.00 91.62 89 THR A O 1
ATOM 686 N N . ILE A 1 90 ? 6.272 -3.109 3.779 1.00 91.88 90 ILE A N 1
ATOM 687 C CA . ILE A 1 90 ? 5.727 -2.090 4.668 1.00 91.88 90 ILE A CA 1
ATOM 688 C C . ILE A 1 90 ? 4.923 -2.798 5.754 1.00 91.88 90 ILE A C 1
ATOM 690 O O . ILE A 1 90 ? 4.155 -3.713 5.459 1.00 91.88 90 ILE A O 1
ATOM 694 N N . ASP A 1 91 ? 5.075 -2.346 6.992 1.00 93.69 91 ASP A N 1
ATOM 695 C C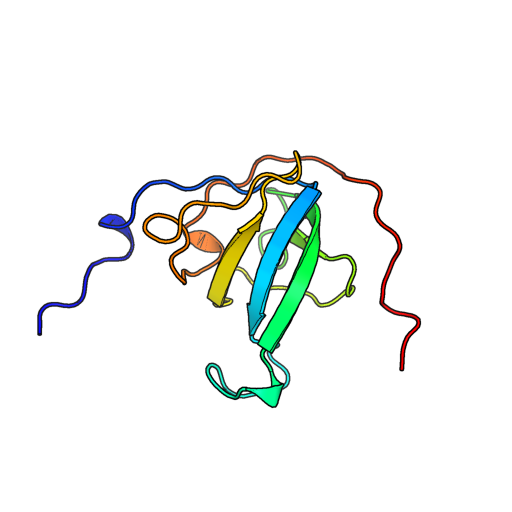A . ASP A 1 91 ? 4.301 -2.859 8.113 1.00 93.69 91 ASP A CA 1
ATOM 696 C C . ASP A 1 91 ? 2.884 -2.281 8.056 1.00 93.69 91 ASP A C 1
ATOM 698 O O . ASP A 1 91 ? 2.676 -1.063 8.066 1.00 93.69 91 ASP A O 1
ATOM 702 N N . LEU A 1 92 ? 1.890 -3.159 7.965 1.00 95.62 92 LEU A N 1
ATOM 703 C CA . LEU A 1 92 ? 0.492 -2.772 7.825 1.00 95.62 92 LEU A CA 1
ATOM 704 C C . LEU A 1 92 ? -0.172 -2.668 9.197 1.00 95.62 92 LEU A C 1
ATOM 706 O O . LEU A 1 92 ? -0.160 -3.622 9.972 1.00 95.62 92 LEU A O 1
ATOM 710 N N . VAL A 1 93 ? -0.777 -1.515 9.486 1.00 96.50 93 VAL A N 1
ATOM 711 C CA . VAL A 1 93 ? -1.565 -1.292 10.706 1.00 96.50 93 VAL A CA 1
ATOM 712 C C . VAL A 1 93 ? -3.047 -1.394 10.358 1.00 96.50 93 VAL A C 1
ATOM 714 O O . VAL A 1 93 ? -3.553 -0.502 9.668 1.00 96.50 93 VAL A O 1
ATOM 717 N N . PRO A 1 94 ? -3.747 -2.445 10.830 1.00 96.88 94 PRO A N 1
ATOM 718 C CA . PRO A 1 94 ? -5.162 -2.636 10.549 1.00 96.88 94 PRO A CA 1
ATOM 719 C C . PRO A 1 94 ? -6.012 -1.438 10.970 1.00 96.88 94 PRO A C 1
ATOM 721 O O . PRO A 1 94 ? -5.783 -0.823 12.014 1.00 96.88 94 PRO A O 1
ATOM 724 N N . GLY A 1 95 ? -7.022 -1.123 10.164 1.00 96.75 95 GLY A N 1
ATOM 725 C CA . GLY A 1 95 ? -7.953 -0.042 10.463 1.00 96.75 95 GLY A CA 1
ATOM 726 C C . GLY A 1 95 ? -8.704 0.464 9.241 1.00 96.75 95 GLY A C 1
ATOM 727 O O . GLY A 1 95 ? -8.418 0.090 8.105 1.00 96.75 95 GLY A O 1
ATOM 728 N N . THR A 1 96 ? -9.661 1.354 9.489 1.00 96.44 96 THR A N 1
ATOM 729 C CA . THR A 1 96 ? -10.510 1.968 8.464 1.00 96.44 96 THR A CA 1
ATOM 730 C C . THR A 1 96 ? -10.489 3.484 8.575 1.00 96.44 96 THR A C 1
ATOM 732 O O . THR A 1 96 ? -10.397 4.035 9.672 1.00 96.44 96 THR A O 1
ATOM 735 N N . PHE A 1 97 ? -10.638 4.161 7.446 1.00 94.75 97 PHE A N 1
ATOM 736 C CA . PHE A 1 97 ? -10.695 5.608 7.344 1.00 94.75 97 PHE A CA 1
ATOM 737 C C . PHE A 1 97 ? -11.821 6.013 6.398 1.00 94.75 97 PHE A C 1
ATOM 739 O O . PHE A 1 97 ? -11.966 5.449 5.319 1.00 94.75 97 PHE A O 1
ATOM 746 N N . SER A 1 98 ? -12.618 7.002 6.795 1.00 92.19 98 SER A N 1
ATOM 747 C CA . SER A 1 98 ? -13.710 7.503 5.963 1.00 92.19 98 SER A CA 1
ATOM 748 C C . SER A 1 98 ? -13.182 8.550 4.986 1.00 92.19 98 SER A C 1
ATOM 750 O O . SER A 1 98 ? -12.881 9.674 5.383 1.00 92.19 98 SER A O 1
ATOM 752 N N . ALA A 1 99 ? -13.109 8.198 3.703 1.00 85.56 99 ALA A N 1
ATOM 753 C CA . ALA A 1 99 ? -12.816 9.121 2.610 1.00 85.56 99 ALA A CA 1
ATOM 754 C C . ALA A 1 99 ? -13.889 8.998 1.511 1.00 85.56 99 ALA A C 1
ATOM 756 O O . ALA A 1 99 ? -14.431 7.907 1.326 1.00 85.56 99 ALA A O 1
ATOM 757 N N . PRO A 1 100 ? -14.198 10.077 0.768 1.00 84.88 100 PRO A N 1
ATOM 758 C CA . PRO A 1 100 ? -15.069 9.988 -0.402 1.00 84.88 100 PRO A CA 1
ATOM 759 C C . PRO A 1 100 ? -14.457 9.050 -1.447 1.00 84.88 100 PRO A C 1
ATOM 761 O O . PRO A 1 100 ? -13.273 9.192 -1.763 1.00 84.88 100 PRO A O 1
ATOM 764 N N . SER A 1 101 ? -15.248 8.130 -2.006 1.00 80.75 101 SER A N 1
ATOM 765 C CA . SER A 1 101 ? -14.781 7.319 -3.132 1.00 80.75 101 SER A CA 1
ATOM 766 C C . SER A 1 101 ? -14.605 8.199 -4.372 1.00 80.75 101 SER A C 1
ATOM 768 O O . SER A 1 101 ? -15.412 9.085 -4.668 1.00 80.75 101 SER A O 1
ATOM 770 N N . ARG A 1 102 ? -13.510 7.972 -5.098 1.00 74.06 102 ARG A N 1
ATOM 771 C CA . ARG A 1 102 ? -13.195 8.641 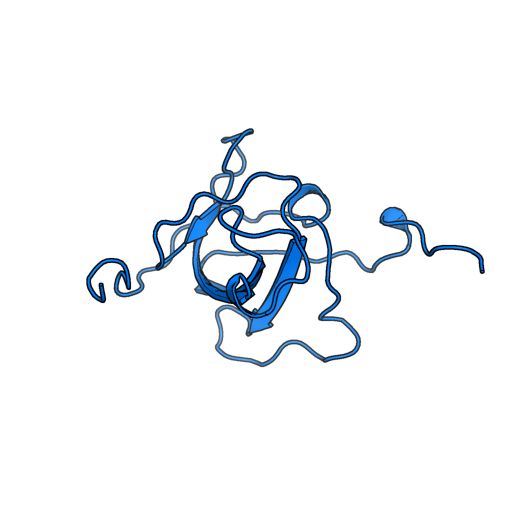-6.369 1.00 74.06 102 ARG A CA 1
ATOM 772 C C . ARG A 1 102 ? -13.567 7.790 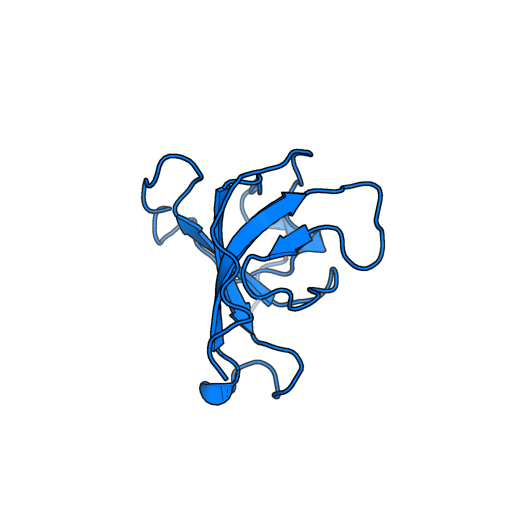-7.584 1.00 74.06 102 ARG A C 1
ATOM 774 O O . ARG A 1 102 ? -13.274 8.192 -8.705 1.00 74.06 102 ARG A O 1
ATOM 781 N N . SER A 1 103 ? -14.225 6.651 -7.373 1.00 61.50 103 SER A N 1
ATOM 782 C CA . SER A 1 103 ? -14.722 5.753 -8.424 1.00 61.50 103 SER A CA 1
ATOM 783 C C . SER A 1 103 ? -15.751 6.403 -9.360 1.00 61.50 103 SER A C 1
ATOM 785 O O . SER A 1 103 ? -15.953 5.924 -10.471 1.00 61.50 103 SER A O 1
ATOM 787 N N . SER A 1 104 ? -16.346 7.532 -8.964 1.00 43.53 104 SER A N 1
ATOM 788 C CA . SER A 1 104 ? -17.397 8.235 -9.715 1.00 43.53 104 SER A CA 1
ATOM 789 C C . SER A 1 104 ? -16.910 9.253 -10.761 1.00 43.53 104 SER A C 1
ATOM 791 O O . SER A 1 104 ? -17.726 10.024 -11.259 1.00 43.53 104 SER A O 1
ATOM 793 N N . ILE A 1 105 ? -15.612 9.314 -11.087 1.00 40.94 105 ILE A N 1
ATOM 794 C CA . ILE A 1 105 ? -15.085 10.224 -12.124 1.00 40.94 105 ILE A CA 1
ATOM 795 C C . ILE A 1 105 ? -14.481 9.388 -13.261 1.00 40.94 105 ILE A C 1
ATOM 797 O O . ILE A 1 105 ? -13.261 9.247 -13.364 1.00 40.94 105 ILE A O 1
ATOM 801 N N . LEU A 1 106 ? -15.351 8.807 -14.087 1.00 36.62 106 LEU A N 1
ATOM 802 C CA . LEU A 1 106 ? -15.025 8.267 -15.410 1.00 36.62 106 LEU A CA 1
ATOM 803 C C . LEU A 1 106 ? -15.806 9.038 -16.472 1.00 36.62 106 LEU A C 1
ATOM 805 O O . LEU A 1 106 ? -17.012 9.281 -16.240 1.00 36.62 106 LEU A O 1
#

Secondary structure (DSSP, 8-state):
--PPPGGGSPP-EEETT-EEEEE-TTS-TT-GGGEEEEEEEEE-TT-SS--EEETT-----TT-EEEEEE-TTSPBPPTTT---EEGGGSEEE-EE------TT--

Organism: NCBI:txid4795